Protein AF-A0A6A4HMW6-F1 (afdb_monomer_lite)

Sequence (178 aa):
MTNNCRSKLRWSPLSSTAPSAEAQAPRETGKLARQAEGKALTWPQYLLIRRNKRKWQNYASIPSSILGLAAGALYFGSLDTDPMKPIMGIDPFMFYGICTTACMGAGYIVGPSLGGRFGERIDAMDRQFYERISKNRVDVTLQSPTSERIGSLHQYRQWLRDQNKYRRKVVFDEQGGR

pLDDT: mean 72.35, std 16.63, range [37.59, 94.75]

Foldseek 3Di:
DDDDDDDDDDDDDDDDDDDDPPDDDDPVVVVVVVVVCVPAQDPQNLLQCLLCVVVQLVVQLVVLLVVLLVVLCVVVVPDPDDQVDADVVHGPVVVSVVSSVVSSVVSNVVRNVVVCVVVVSSVVVVVVVVVVVVVLADDPVVDDPPVVPSSGPVVVVVVSVVSVVVVVVVVVCVVVVD

Secondary structure (DSSP, 8-state):
--------------------------TTHHHHHHHHGGGS--HHHHHHHHHHHHHHHHHHHHHHHHHHHHHHHHHHHTS---TTS-BTTB-HHHHHHHHHHHHHHHHHHHHHHGGGGGHHHHHHHHHHHHHHHHHH---GGG---GGGG--SHHHHHHHHHHHHHHHHHHHHHHHH--

Organism: NCBI:txid1447944

InterPro domains:
  IPR013875 Mitochondrial import protein Pam17 [PF08566] (31-170)
  IPR013875 Mitochondrial import protein Pam17 [PTHR28021] (15-170)

Structure (mmCIF, N/CA/C/O backbone):
data_AF-A0A6A4HMW6-F1
#
_entry.id   AF-A0A6A4HMW6-F1
#
loop_
_atom_site.group_PDB
_atom_site.id
_atom_site.type_symbol
_atom_site.label_atom_id
_atom_site.label_alt_id
_atom_site.label_comp_id
_atom_site.label_asym_id
_atom_site.label_entity_id
_atom_site.label_seq_id
_atom_site.pdbx_PDB_ins_code
_atom_site.Cartn_x
_atom_site.Cartn_y
_atom_site.Cartn_z
_atom_site.occupancy
_atom_site.B_iso_or_equiv
_atom_site.auth_seq_id
_atom_site.auth_comp_id
_atom_site.auth_asym_id
_atom_site.auth_atom_id
_atom_site.pdbx_PDB_model_num
ATOM 1 N N . MET A 1 1 ? 9.091 28.430 71.622 1.00 37.59 1 MET A N 1
ATOM 2 C CA . MET A 1 1 ? 10.163 27.756 72.386 1.00 37.59 1 MET A CA 1
ATOM 3 C C . MET A 1 1 ? 9.540 26.525 73.033 1.00 37.59 1 MET A C 1
ATOM 5 O O . MET A 1 1 ? 8.608 26.689 73.800 1.00 37.59 1 MET A O 1
ATOM 9 N N . THR A 1 2 ? 9.734 25.353 72.413 1.00 43.16 2 THR A N 1
ATOM 10 C CA . THR A 1 2 ? 10.583 24.232 72.906 1.00 43.16 2 THR A CA 1
ATOM 11 C C . THR A 1 2 ? 9.920 23.439 74.034 1.00 43.16 2 THR A C 1
ATOM 13 O O . THR A 1 2 ? 9.454 24.041 74.982 1.00 43.16 2 THR A O 1
ATOM 16 N N . ASN A 1 3 ? 9.887 22.114 74.108 1.00 40.84 3 ASN A N 1
ATOM 17 C CA . ASN A 1 3 ? 10.295 20.977 73.283 1.00 40.84 3 ASN A CA 1
ATOM 18 C C . ASN A 1 3 ? 9.602 19.786 73.973 1.00 40.84 3 ASN A C 1
ATOM 20 O O . ASN A 1 3 ? 9.734 19.661 75.188 1.00 40.84 3 ASN A O 1
ATOM 24 N N . ASN A 1 4 ? 8.886 18.915 73.255 1.00 44.50 4 ASN A N 1
ATOM 25 C CA . ASN A 1 4 ? 8.389 17.665 73.839 1.00 44.50 4 ASN A CA 1
ATOM 26 C C . ASN A 1 4 ? 9.184 16.491 73.260 1.00 44.50 4 ASN A C 1
ATOM 28 O O . ASN A 1 4 ? 8.993 16.081 72.115 1.00 44.50 4 ASN A O 1
ATOM 32 N N . CYS A 1 5 ? 10.128 16.014 74.069 1.00 48.06 5 CYS A N 1
ATOM 33 C CA . CYS A 1 5 ? 10.926 14.820 73.851 1.00 48.06 5 CYS A CA 1
ATOM 34 C C . CYS A 1 5 ? 10.043 13.577 73.988 1.00 48.06 5 CYS A C 1
ATOM 36 O O . CYS A 1 5 ? 9.644 13.231 75.099 1.00 48.06 5 CYS A O 1
ATOM 38 N N . ARG A 1 6 ? 9.814 12.845 72.891 1.00 51.66 6 ARG A N 1
ATOM 39 C CA . ARG A 1 6 ? 9.368 11.449 72.967 1.00 51.66 6 ARG A CA 1
ATOM 40 C C . ARG A 1 6 ? 10.441 10.511 72.433 1.00 51.66 6 ARG A C 1
ATOM 42 O O . ARG A 1 6 ? 11.097 10.757 71.425 1.00 51.66 6 ARG A O 1
ATOM 49 N N . SER A 1 7 ? 10.629 9.479 73.233 1.00 51.56 7 SER A N 1
ATOM 50 C CA . SER A 1 7 ? 11.674 8.476 73.269 1.00 51.56 7 SER A CA 1
ATOM 51 C C . SER A 1 7 ? 11.894 7.727 71.955 1.00 51.56 7 SER A C 1
ATOM 53 O O . SER A 1 7 ? 10.973 7.282 71.276 1.00 51.56 7 SER A O 1
ATOM 55 N N . LYS A 1 8 ? 13.183 7.551 71.659 1.00 49.78 8 LYS A N 1
ATOM 56 C CA . LYS A 1 8 ? 13.747 6.711 70.605 1.00 49.78 8 LYS A CA 1
ATOM 57 C C . LYS A 1 8 ? 13.415 5.240 70.877 1.00 49.78 8 LYS A C 1
ATOM 59 O O . LYS A 1 8 ? 13.885 4.693 71.871 1.00 49.78 8 LYS A O 1
ATOM 64 N N . LEU A 1 9 ? 12.704 4.583 69.963 1.00 49.62 9 LEU A N 1
ATOM 65 C CA . LEU A 1 9 ? 12.744 3.126 69.834 1.00 49.62 9 LEU A CA 1
ATOM 66 C C . LEU A 1 9 ? 13.730 2.785 68.720 1.00 49.62 9 LEU A C 1
ATOM 68 O O . LEU A 1 9 ? 13.473 2.967 67.534 1.00 49.62 9 LEU A O 1
ATOM 72 N N . ARG A 1 10 ? 14.915 2.376 69.168 1.00 45.12 10 ARG A N 1
ATOM 73 C CA . ARG A 1 10 ? 16.039 1.890 68.379 1.00 45.12 10 ARG A CA 1
ATOM 74 C C . ARG A 1 10 ? 15.845 0.386 68.197 1.00 45.12 10 ARG A C 1
ATOM 76 O O . ARG A 1 10 ? 15.922 -0.344 69.176 1.00 45.12 10 ARG A O 1
ATOM 83 N N . TRP A 1 11 ? 15.658 -0.058 66.962 1.00 43.16 11 TRP A N 1
ATOM 84 C CA . TRP A 1 11 ? 15.806 -1.462 66.584 1.00 43.16 11 TRP A CA 1
ATOM 85 C C . TRP A 1 11 ? 16.854 -1.516 65.474 1.00 43.16 11 TRP A C 1
ATOM 87 O O . TRP A 1 11 ? 16.660 -0.946 64.402 1.00 43.16 11 TRP A O 1
ATOM 97 N N . SER A 1 12 ? 18.006 -2.109 65.785 1.00 51.94 12 SER A N 1
ATOM 98 C CA . SER A 1 12 ? 19.068 -2.411 64.821 1.00 51.94 12 SER A CA 1
ATOM 99 C C . SER A 1 12 ? 18.844 -3.803 64.214 1.00 51.94 12 SER A C 1
ATOM 101 O O . SER A 1 12 ? 18.165 -4.627 64.830 1.00 51.94 12 SER A O 1
ATOM 103 N N . PRO A 1 13 ? 19.389 -4.067 63.014 1.00 50.94 13 PRO A N 1
ATOM 104 C CA . PRO A 1 13 ? 19.011 -5.203 62.188 1.00 50.94 13 PRO A CA 1
ATOM 105 C C . PRO A 1 13 ? 19.771 -6.464 62.603 1.00 50.94 13 PRO A C 1
ATOM 107 O O . PRO A 1 13 ? 20.970 -6.409 62.872 1.00 50.94 13 PRO A O 1
ATOM 110 N N . LEU A 1 14 ? 19.095 -7.613 62.592 1.00 52.72 14 LEU A N 1
ATOM 111 C CA . LEU A 1 14 ? 19.775 -8.903 62.549 1.00 52.72 14 LEU A CA 1
ATOM 112 C C . LEU A 1 14 ? 19.911 -9.311 61.080 1.00 52.72 14 LEU A C 1
ATOM 114 O O . LEU A 1 14 ? 18.956 -9.736 60.435 1.00 52.72 14 LEU A O 1
ATOM 118 N N . SER A 1 15 ? 21.113 -9.139 60.547 1.00 50.19 15 SER A N 1
ATOM 119 C CA . SER A 1 15 ? 21.574 -9.786 59.327 1.00 50.19 15 SER A CA 1
ATOM 120 C C . SER A 1 15 ? 21.771 -11.278 59.602 1.00 50.19 15 SER A C 1
ATOM 122 O O . SER A 1 15 ? 22.647 -11.645 60.386 1.00 50.19 15 SER A O 1
ATOM 124 N N . SER A 1 16 ? 20.971 -12.127 58.956 1.00 49.38 16 SER A N 1
ATOM 125 C CA . SER A 1 16 ? 21.213 -13.566 58.859 1.00 49.38 16 SER A CA 1
ATOM 126 C C . SER A 1 16 ? 21.381 -13.939 57.390 1.00 49.38 16 SER A C 1
ATOM 128 O O . SER A 1 16 ? 20.497 -13.723 56.561 1.00 49.38 16 SER A O 1
ATOM 130 N N . THR A 1 17 ? 22.573 -14.434 57.088 1.00 50.00 17 THR A N 1
ATOM 131 C CA . THR A 1 17 ? 23.036 -14.901 55.788 1.00 50.00 17 THR A CA 1
ATOM 132 C C . THR A 1 17 ? 22.687 -16.379 55.647 1.00 50.00 17 THR A C 1
ATOM 134 O O . THR A 1 17 ? 23.194 -17.189 56.416 1.00 50.00 17 THR A O 1
ATOM 137 N N . ALA A 1 18 ? 21.894 -16.747 54.640 1.00 47.31 18 ALA A N 1
ATOM 138 C CA . ALA A 1 18 ? 21.956 -18.070 54.016 1.00 47.31 18 ALA A CA 1
ATOM 139 C C . ALA A 1 18 ? 21.395 -18.003 52.579 1.00 47.31 18 ALA A C 1
ATOM 141 O O . ALA A 1 18 ? 20.392 -17.322 52.351 1.00 47.31 18 ALA A O 1
ATOM 142 N N . PRO A 1 19 ? 22.035 -18.669 51.600 1.00 50.44 19 PRO A N 1
ATOM 143 C CA . PRO A 1 19 ? 21.700 -18.552 50.190 1.00 50.44 19 PRO A CA 1
ATOM 144 C C . PRO A 1 19 ? 20.607 -19.561 49.821 1.00 50.44 19 PRO A C 1
ATOM 146 O O . PRO A 1 19 ? 20.825 -20.767 49.869 1.00 50.44 19 PRO A O 1
ATOM 149 N N . SER A 1 20 ? 19.438 -19.075 49.409 1.00 43.03 20 SER A N 1
ATOM 150 C CA . SER A 1 20 ? 18.476 -19.888 48.661 1.00 43.03 20 SER A CA 1
ATOM 151 C C . SER A 1 20 ? 18.598 -19.518 47.192 1.00 43.03 20 SER A C 1
ATOM 153 O O . SER A 1 20 ? 18.028 -18.542 46.705 1.00 43.03 20 SER A O 1
ATOM 155 N N . ALA A 1 21 ? 19.451 -20.277 46.513 1.00 50.12 21 ALA A N 1
ATOM 156 C CA . ALA A 1 21 ? 19.513 -20.348 45.070 1.00 50.12 21 ALA A CA 1
ATOM 157 C C . ALA A 1 21 ? 18.251 -21.066 44.564 1.00 50.12 21 ALA A C 1
ATOM 159 O O . ALA A 1 21 ? 18.288 -22.258 44.291 1.00 50.12 21 ALA A O 1
ATOM 160 N N . GLU A 1 22 ? 17.140 -20.341 44.435 1.00 43.34 22 GLU A N 1
ATOM 161 C CA . GLU A 1 22 ? 15.936 -20.848 43.772 1.00 43.34 22 GLU A CA 1
ATOM 162 C C . GLU A 1 22 ? 15.816 -20.195 42.387 1.00 43.34 22 GLU A C 1
ATOM 164 O O . GLU A 1 22 ? 15.309 -19.088 42.205 1.00 43.34 22 GLU A O 1
ATOM 169 N N . ALA A 1 23 ? 16.415 -20.898 41.428 1.00 44.03 23 ALA A N 1
ATOM 170 C CA . ALA A 1 23 ? 15.973 -21.081 40.051 1.00 44.03 23 ALA A CA 1
ATOM 171 C C . ALA A 1 23 ? 15.326 -19.886 39.321 1.00 44.03 23 ALA A C 1
ATOM 173 O O . ALA A 1 23 ? 14.130 -19.596 39.379 1.00 44.03 23 ALA A O 1
ATOM 174 N N . GLN A 1 24 ? 16.147 -19.286 38.468 1.00 45.81 24 GLN A N 1
ATOM 175 C CA . GLN A 1 24 ? 15.719 -18.538 37.298 1.00 45.81 24 GLN A CA 1
ATOM 176 C C . GLN A 1 24 ? 14.848 -19.411 36.366 1.00 45.81 24 GLN A C 1
ATOM 178 O O . GLN A 1 24 ? 15.325 -20.407 35.840 1.00 45.81 24 GLN A O 1
ATOM 183 N N . ALA A 1 25 ? 13.634 -18.921 36.077 1.00 53.72 25 ALA A N 1
ATOM 184 C CA . ALA A 1 25 ? 12.839 -19.113 34.851 1.00 53.72 25 ALA A CA 1
ATOM 185 C C . ALA A 1 25 ? 12.288 -20.530 34.519 1.00 53.72 25 ALA A C 1
ATOM 187 O O . ALA A 1 25 ? 12.912 -21.553 34.759 1.00 53.72 25 ALA A O 1
ATOM 188 N N . PRO A 1 26 ? 11.107 -20.577 33.866 1.00 44.62 26 PRO A N 1
ATOM 189 C CA . PRO A 1 26 ? 11.135 -20.443 32.415 1.00 44.62 26 PRO A CA 1
ATOM 190 C C . PRO A 1 26 ? 10.192 -19.338 31.920 1.00 44.62 26 PRO A C 1
ATOM 192 O O . PRO A 1 26 ? 8.977 -19.484 31.865 1.00 44.62 26 PRO A O 1
ATOM 195 N N . ARG A 1 27 ? 10.779 -18.236 31.438 1.00 50.69 27 ARG A N 1
ATOM 196 C CA . ARG A 1 27 ? 10.136 -17.293 30.500 1.00 50.69 27 ARG A CA 1
ATOM 197 C C . ARG A 1 27 ? 10.115 -17.844 29.058 1.00 50.69 27 ARG A C 1
ATOM 199 O O . ARG A 1 27 ? 9.832 -17.107 28.118 1.00 50.69 27 ARG A O 1
ATOM 206 N N . GLU A 1 28 ? 10.410 -19.131 28.883 1.00 49.84 28 GLU A N 1
ATOM 207 C CA . GLU A 1 28 ? 10.488 -19.838 27.598 1.00 49.84 28 GLU A CA 1
ATOM 208 C C . GLU A 1 28 ? 9.100 -20.270 27.081 1.00 49.84 28 GLU A C 1
ATOM 210 O O . GLU A 1 28 ? 8.831 -20.195 25.880 1.00 49.84 28 GLU A O 1
ATOM 215 N N . THR A 1 29 ? 8.151 -20.606 27.964 1.00 49.88 29 THR A N 1
ATOM 216 C CA . THR A 1 29 ? 6.783 -21.017 27.574 1.00 49.88 29 THR A CA 1
ATOM 217 C C . THR A 1 29 ? 5.996 -19.896 26.889 1.00 49.88 29 THR A C 1
ATOM 219 O O . THR A 1 29 ? 5.188 -20.156 25.998 1.00 49.88 29 THR A O 1
ATOM 222 N N . GLY A 1 30 ? 6.287 -18.632 27.213 1.00 45.84 30 GLY A N 1
ATOM 223 C CA . GLY A 1 30 ? 5.702 -17.473 26.532 1.00 45.84 30 GLY A CA 1
ATOM 224 C C . GLY A 1 30 ? 6.256 -17.228 25.122 1.00 45.84 30 GLY A C 1
ATOM 225 O O . GLY A 1 30 ? 5.552 -16.664 24.284 1.00 45.84 30 GLY A O 1
ATOM 226 N N . LYS A 1 31 ? 7.490 -17.662 24.825 1.00 47.06 31 LYS A N 1
ATOM 227 C CA . LYS A 1 31 ? 8.060 -17.572 23.470 1.00 47.06 31 LYS A CA 1
ATOM 228 C C . LYS A 1 31 ? 7.501 -18.656 22.556 1.00 47.06 31 LYS A C 1
ATOM 230 O O . LYS A 1 31 ? 7.153 -18.339 21.424 1.00 47.06 31 LYS A O 1
ATOM 235 N N . LEU A 1 32 ? 7.335 -19.881 23.055 1.00 46.66 32 LEU A N 1
ATOM 236 C CA . LEU A 1 32 ? 6.780 -20.993 22.276 1.00 46.66 32 LEU A CA 1
ATOM 237 C C . LEU A 1 32 ? 5.276 -20.823 21.999 1.00 46.66 32 LEU A C 1
ATOM 239 O O . LEU A 1 32 ? 4.849 -21.043 20.869 1.00 46.66 32 LEU A O 1
ATOM 243 N N . ALA A 1 33 ? 4.483 -20.309 22.950 1.00 48.94 33 ALA A N 1
ATOM 244 C CA . ALA A 1 33 ? 3.080 -19.945 22.693 1.00 48.94 33 ALA A CA 1
ATOM 245 C C . ALA A 1 33 ? 2.949 -18.787 21.680 1.00 48.94 33 ALA A C 1
ATOM 247 O O . ALA A 1 33 ? 2.072 -18.800 20.817 1.00 48.94 33 ALA A O 1
ATOM 248 N N . ARG A 1 34 ? 3.879 -17.822 21.714 1.00 48.22 34 ARG A N 1
ATOM 249 C CA . ARG A 1 34 ? 3.962 -16.720 20.739 1.00 48.22 34 ARG A CA 1
ATOM 250 C C . ARG A 1 34 ? 4.483 -17.159 19.364 1.00 48.22 34 ARG A C 1
ATOM 252 O O . ARG A 1 34 ? 4.209 -16.492 18.373 1.00 48.22 34 ARG A O 1
ATOM 259 N N . GLN A 1 35 ? 5.215 -18.271 19.295 1.00 43.84 35 GLN A N 1
ATOM 260 C CA . GLN A 1 35 ? 5.663 -18.894 18.046 1.00 43.84 35 GLN A CA 1
ATOM 261 C C . GLN A 1 35 ? 4.621 -19.864 17.464 1.00 43.84 35 GLN A C 1
ATOM 263 O O . GLN A 1 35 ? 4.522 -19.967 16.243 1.00 43.84 35 GLN A O 1
ATOM 268 N N . ALA A 1 36 ? 3.773 -20.487 18.291 1.00 41.88 36 ALA A N 1
ATOM 269 C CA . ALA A 1 36 ? 2.598 -21.245 17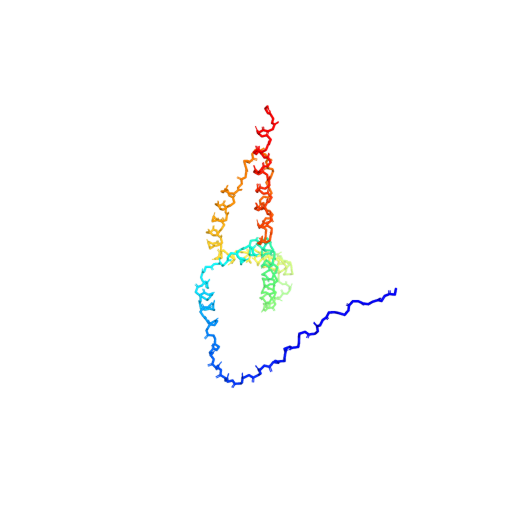.843 1.00 41.88 36 ALA A CA 1
ATOM 270 C C . ALA A 1 36 ? 1.485 -20.330 17.279 1.00 41.88 36 ALA A C 1
ATOM 272 O O . ALA A 1 36 ? 0.767 -20.716 16.356 1.00 41.88 36 ALA A O 1
ATOM 273 N N . GLU A 1 37 ? 1.425 -19.069 17.724 1.00 47.50 37 GLU A N 1
ATOM 274 C CA . GLU A 1 37 ? 0.714 -17.971 17.043 1.00 47.50 37 GLU A CA 1
ATOM 275 C C . GLU A 1 37 ? 1.363 -17.539 15.710 1.00 47.50 37 GLU A C 1
ATOM 277 O O . GLU A 1 37 ? 0.822 -16.692 15.007 1.00 47.50 37 GLU A O 1
ATOM 282 N N . GLY A 1 38 ? 2.468 -18.153 15.273 1.00 45.94 38 GLY A N 1
ATOM 283 C CA . GLY A 1 38 ? 3.085 -17.901 13.962 1.00 45.94 38 GLY A CA 1
ATOM 284 C C . GLY A 1 38 ? 2.168 -18.179 12.756 1.00 45.94 38 GLY A C 1
ATOM 285 O O . GLY A 1 38 ? 2.507 -17.826 11.626 1.00 45.94 38 GLY A O 1
ATOM 286 N N . LYS A 1 39 ? 0.985 -18.773 12.977 1.00 54.84 39 LYS A N 1
ATOM 287 C CA . LYS A 1 39 ? -0.075 -18.959 11.969 1.00 54.84 39 LYS A CA 1
ATOM 288 C C . LYS A 1 39 ? -1.330 -18.099 12.180 1.00 54.84 39 LYS A C 1
ATOM 290 O O . LYS A 1 39 ? -2.085 -17.943 11.220 1.00 54.84 39 LYS A O 1
ATOM 295 N N . ALA A 1 40 ? -1.537 -17.506 13.358 1.00 60.47 40 ALA A N 1
ATOM 296 C CA . ALA A 1 40 ? -2.712 -16.695 13.683 1.00 60.47 40 ALA A CA 1
ATOM 297 C C . ALA A 1 40 ? -2.280 -15.258 14.006 1.00 60.47 40 ALA A C 1
ATOM 299 O O . ALA A 1 40 ? -1.554 -15.017 14.962 1.00 60.47 40 ALA A O 1
ATOM 300 N N . LEU A 1 41 ? -2.711 -14.283 13.202 1.00 70.44 41 LEU A N 1
ATOM 301 C CA . LEU A 1 41 ? -2.366 -12.877 13.426 1.00 70.44 41 LEU A CA 1
ATOM 302 C C . LEU A 1 41 ? -2.786 -12.420 14.831 1.00 70.44 41 LEU A C 1
ATOM 304 O O . LEU A 1 41 ? -3.974 -12.347 15.121 1.00 70.44 41 LEU A O 1
ATOM 308 N N . THR A 1 42 ? -1.841 -12.038 15.692 1.00 82.31 42 THR A N 1
ATOM 309 C CA . THR A 1 42 ? -2.172 -11.460 17.003 1.00 82.31 42 THR A CA 1
ATOM 310 C C . THR A 1 42 ? -2.940 -10.135 16.828 1.00 82.31 42 THR A C 1
ATOM 312 O O . THR A 1 42 ? -2.654 -9.343 15.929 1.00 82.31 42 THR A O 1
ATOM 315 N N . TRP A 1 43 ? -3.887 -9.828 17.721 1.00 80.31 43 TRP A N 1
ATOM 316 C CA . TRP A 1 43 ? -4.732 -8.617 17.672 1.00 80.31 43 TRP A CA 1
ATOM 317 C C . TRP A 1 43 ? -4.001 -7.271 17.422 1.00 80.31 43 TRP A C 1
ATOM 319 O O . TRP A 1 43 ? -4.449 -6.501 16.569 1.00 80.31 43 TRP A O 1
ATOM 329 N N . PRO A 1 44 ? -2.874 -6.943 18.096 1.00 81.69 44 PRO A N 1
ATOM 330 C CA . PRO A 1 44 ? -2.095 -5.741 17.779 1.00 81.69 44 PRO A CA 1
ATOM 331 C C . PRO A 1 44 ? -1.523 -5.750 16.357 1.00 81.69 44 PRO A C 1
ATOM 333 O O . PRO A 1 44 ? -1.516 -4.706 15.710 1.00 81.69 44 PRO A O 1
ATOM 336 N N . GLN A 1 45 ? -1.075 -6.909 15.863 1.00 80.75 45 GLN A N 1
ATOM 337 C CA . GLN A 1 45 ? -0.532 -7.051 14.508 1.00 80.75 45 GLN A CA 1
ATOM 338 C C . GLN A 1 45 ? -1.621 -6.801 13.464 1.00 80.75 45 GLN A C 1
ATOM 340 O O . GLN A 1 45 ? -1.421 -6.025 12.532 1.00 80.75 45 GLN A O 1
ATOM 345 N N . TYR A 1 46 ? -2.806 -7.376 13.674 1.00 84.25 46 TYR A N 1
ATOM 346 C CA . TYR A 1 46 ? -3.975 -7.137 12.832 1.00 84.25 46 TYR A CA 1
ATOM 347 C C . TYR A 1 46 ? -4.333 -5.640 12.740 1.00 84.25 46 TYR A C 1
ATOM 349 O O . TYR A 1 46 ? -4.483 -5.109 11.639 1.00 84.25 46 TYR A O 1
ATOM 357 N N . LEU A 1 47 ? -4.395 -4.922 13.869 1.00 83.69 47 LEU A N 1
ATOM 358 C CA . LEU A 1 47 ? -4.723 -3.487 13.868 1.00 83.69 47 LEU A CA 1
ATOM 359 C C . LEU A 1 47 ? -3.655 -2.631 13.168 1.00 83.69 47 LEU A C 1
ATOM 361 O O . LEU A 1 47 ? -3.997 -1.672 12.472 1.00 83.69 47 LEU A O 1
ATOM 365 N N . LEU A 1 48 ? -2.373 -2.985 13.308 1.00 82.12 48 LEU A N 1
ATOM 366 C CA . LEU A 1 48 ? -1.276 -2.324 12.592 1.00 82.12 48 LEU A CA 1
ATOM 367 C C . LEU A 1 48 ? -1.367 -2.553 11.081 1.00 82.12 48 LEU A C 1
ATOM 369 O O . LEU A 1 48 ? -1.225 -1.606 10.305 1.00 82.12 48 LEU A O 1
ATOM 373 N N . ILE A 1 49 ? -1.648 -3.787 10.663 1.00 80.19 49 ILE A N 1
ATOM 374 C CA . ILE A 1 49 ? -1.823 -4.144 9.253 1.00 80.19 49 ILE A CA 1
ATOM 375 C C . ILE A 1 49 ? -3.029 -3.419 8.668 1.00 80.19 49 ILE A C 1
ATOM 377 O O . ILE A 1 49 ? -2.912 -2.816 7.605 1.00 80.19 49 ILE A O 1
ATOM 381 N N . ARG A 1 50 ? -4.153 -3.365 9.386 1.00 78.56 50 ARG A N 1
ATOM 382 C CA . ARG A 1 50 ? -5.343 -2.628 8.953 1.00 78.56 50 ARG A CA 1
ATOM 383 C C . ARG A 1 50 ? -5.087 -1.129 8.803 1.00 78.56 50 ARG A C 1
ATOM 385 O O . ARG A 1 50 ? -5.494 -0.545 7.802 1.00 78.56 50 ARG A O 1
ATOM 392 N N . ARG A 1 51 ? -4.364 -0.512 9.747 1.00 79.31 51 ARG A N 1
ATOM 393 C CA . ARG A 1 51 ? -3.931 0.894 9.649 1.00 79.31 51 ARG A CA 1
ATOM 394 C C . ARG A 1 51 ? -3.039 1.122 8.431 1.00 79.31 51 ARG A C 1
ATOM 396 O O . ARG A 1 51 ? -3.161 2.141 7.752 1.00 79.31 51 ARG A O 1
ATOM 403 N N . ASN A 1 52 ? -2.136 0.187 8.165 1.00 75.00 52 ASN A N 1
ATOM 404 C CA . ASN A 1 52 ? -1.171 0.316 7.087 1.00 75.00 52 ASN A CA 1
ATOM 405 C C . ASN A 1 52 ? -1.713 -0.169 5.735 1.00 75.00 52 ASN A C 1
ATOM 407 O O . ASN A 1 52 ? -1.069 0.115 4.734 1.00 75.00 52 ASN A O 1
ATOM 411 N N . LYS A 1 53 ? -2.875 -0.838 5.658 1.00 76.44 53 LYS A N 1
ATOM 412 C CA . LYS A 1 53 ? -3.445 -1.427 4.425 1.00 76.44 53 LYS A CA 1
ATOM 413 C C . LYS A 1 53 ? -3.472 -0.438 3.252 1.00 76.44 53 LYS A C 1
ATOM 415 O O . LYS A 1 53 ? -3.045 -0.782 2.158 1.00 76.44 53 LYS A O 1
ATOM 420 N N . ARG A 1 54 ? -3.863 0.821 3.506 1.00 71.00 54 ARG A N 1
ATOM 421 C CA . ARG A 1 54 ? -3.848 1.905 2.497 1.00 71.00 54 ARG A CA 1
ATOM 422 C C . ARG A 1 54 ? -2.436 2.307 2.056 1.00 71.00 54 ARG A C 1
ATOM 424 O O . ARG A 1 54 ? -2.227 2.687 0.916 1.00 71.00 54 ARG A O 1
ATOM 431 N N . LYS A 1 55 ? -1.456 2.223 2.955 1.00 75.88 55 LYS A N 1
ATOM 432 C CA . LYS A 1 55 ? -0.054 2.539 2.659 1.00 75.88 55 LYS A CA 1
ATOM 433 C C . LYS A 1 55 ? 0.637 1.407 1.902 1.00 75.88 55 LYS A C 1
ATOM 435 O O . LYS A 1 55 ? 1.441 1.683 1.025 1.00 75.88 55 LYS A O 1
ATOM 440 N N . TRP A 1 56 ? 0.301 0.154 2.209 1.00 73.56 56 TRP A N 1
ATOM 441 C CA . TRP A 1 56 ? 0.837 -1.028 1.528 1.00 73.56 56 TRP A CA 1
ATOM 442 C C . TRP A 1 56 ? 0.536 -1.025 0.031 1.00 73.56 56 TRP A C 1
ATOM 444 O O . TRP A 1 56 ? 1.406 -1.386 -0.750 1.00 73.56 56 TRP A O 1
ATOM 454 N N . GLN A 1 57 ? -0.645 -0.556 -0.375 1.00 70.00 57 GLN A N 1
ATOM 455 C CA . GLN A 1 57 ? -0.997 -0.430 -1.792 1.00 70.00 57 GLN A CA 1
ATOM 456 C C . GLN A 1 57 ? -0.038 0.511 -2.537 1.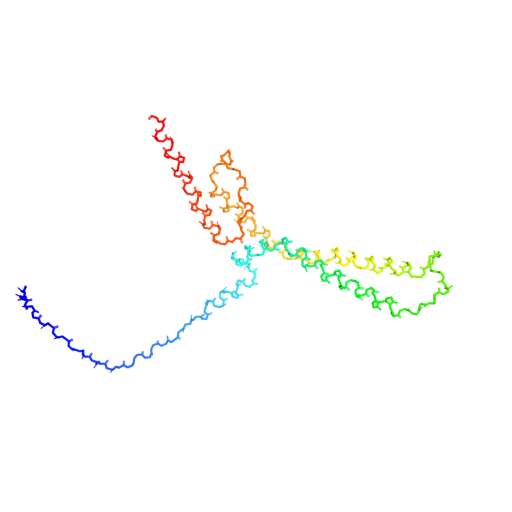00 70.00 57 GLN A C 1
ATOM 458 O O . GLN A 1 57 ? 0.431 0.170 -3.617 1.00 70.00 57 GLN A O 1
ATOM 463 N N . ASN A 1 58 ? 0.331 1.637 -1.921 1.00 75.25 58 ASN A N 1
ATOM 464 C CA . ASN A 1 58 ? 1.257 2.604 -2.516 1.00 75.25 58 ASN A CA 1
ATOM 465 C C . ASN A 1 58 ? 2.721 2.142 -2.419 1.00 75.25 58 ASN A C 1
ATOM 467 O O . ASN A 1 58 ? 3.489 2.298 -3.362 1.00 75.25 58 ASN A O 1
ATOM 471 N N . TYR A 1 59 ? 3.122 1.551 -1.290 1.00 79.88 59 TYR A N 1
ATOM 472 C CA . TYR A 1 59 ? 4.494 1.074 -1.095 1.00 79.88 59 TYR A CA 1
ATOM 473 C C . TYR A 1 59 ? 4.820 -0.198 -1.874 1.00 79.88 59 TYR A C 1
ATOM 475 O O . TYR A 1 59 ? 5.995 -0.450 -2.099 1.00 79.88 59 TYR A O 1
ATOM 483 N N . ALA A 1 60 ? 3.832 -0.999 -2.275 1.00 79.88 60 ALA A N 1
ATOM 484 C CA . ALA A 1 60 ? 4.061 -2.161 -3.130 1.00 79.88 60 ALA A CA 1
ATOM 485 C C . ALA A 1 60 ? 4.132 -1.776 -4.614 1.00 79.88 60 ALA A C 1
ATOM 487 O O . ALA A 1 60 ? 4.916 -2.354 -5.362 1.00 79.88 60 ALA A O 1
ATOM 488 N N . SER A 1 61 ? 3.347 -0.784 -5.045 1.00 83.00 61 SER A N 1
ATOM 489 C CA . SER A 1 61 ? 3.291 -0.386 -6.452 1.00 83.00 61 SER A CA 1
ATOM 490 C C . SER A 1 61 ? 4.520 0.409 -6.894 1.00 83.00 61 SER A C 1
ATOM 492 O O . SER A 1 61 ? 5.027 0.154 -7.982 1.00 83.00 61 SER A O 1
ATOM 494 N N . ILE A 1 62 ? 5.066 1.297 -6.054 1.00 88.44 62 ILE A N 1
ATOM 495 C CA . ILE A 1 62 ? 6.267 2.094 -6.374 1.00 88.44 62 ILE A CA 1
ATOM 496 C C . ILE A 1 62 ? 7.497 1.221 -6.709 1.00 88.44 62 ILE A C 1
ATOM 498 O O . ILE A 1 62 ? 8.000 1.330 -7.827 1.00 88.44 62 ILE A O 1
ATOM 502 N N . PRO A 1 63 ? 7.991 0.332 -5.823 1.00 89.56 63 PRO A N 1
ATOM 503 C CA . PRO A 1 63 ? 9.154 -0.499 -6.123 1.00 89.56 63 PRO A CA 1
ATOM 504 C C . PRO A 1 63 ? 8.868 -1.495 -7.246 1.00 89.56 63 PRO A C 1
ATOM 506 O O . PRO A 1 63 ? 9.756 -1.761 -8.042 1.00 89.56 63 PRO A O 1
ATOM 509 N N . SER A 1 64 ? 7.636 -2.000 -7.360 1.00 88.88 64 SER A N 1
ATOM 510 C CA . SER A 1 64 ? 7.243 -2.881 -8.465 1.00 88.88 64 SER A CA 1
ATOM 511 C C . SER A 1 64 ? 7.266 -2.156 -9.817 1.00 88.88 64 SER A C 1
ATOM 513 O O . SER A 1 64 ? 7.690 -2.726 -10.817 1.00 88.88 64 SER A O 1
ATOM 515 N N . SER A 1 65 ? 6.890 -0.875 -9.851 1.00 91.25 65 SER A N 1
ATOM 516 C CA . SER A 1 65 ? 6.981 -0.035 -11.054 1.00 91.25 65 SER A CA 1
ATOM 517 C C . SER A 1 65 ? 8.433 0.252 -11.423 1.00 91.25 65 SER A C 1
ATOM 519 O O . SER A 1 65 ? 8.790 0.162 -12.592 1.00 91.25 65 SER A O 1
ATOM 521 N N . ILE A 1 66 ? 9.281 0.553 -10.431 1.00 94.31 66 ILE A N 1
ATOM 522 C CA . ILE A 1 66 ? 10.726 0.752 -10.632 1.00 94.31 66 ILE A CA 1
ATOM 523 C C . ILE A 1 66 ? 11.371 -0.537 -11.143 1.00 94.31 66 ILE A C 1
ATOM 525 O O . ILE A 1 66 ? 12.174 -0.489 -12.067 1.00 94.31 66 ILE A O 1
ATOM 529 N N . LEU A 1 67 ? 10.998 -1.687 -10.581 1.00 94.00 67 LEU A N 1
ATOM 530 C CA . LEU A 1 67 ? 11.491 -2.992 -11.010 1.00 94.00 67 LEU A CA 1
ATOM 531 C C . LEU A 1 67 ? 11.034 -3.302 -12.439 1.00 94.00 67 LEU A C 1
ATOM 533 O O . LEU A 1 67 ? 11.859 -3.686 -13.259 1.00 94.00 67 LEU A O 1
ATOM 537 N N . GLY A 1 68 ? 9.758 -3.072 -12.764 1.00 92.44 68 GLY A N 1
ATOM 538 C CA . GLY A 1 68 ? 9.231 -3.225 -14.123 1.00 92.44 68 GLY A CA 1
ATOM 539 C C . GLY A 1 68 ? 9.930 -2.314 -15.136 1.00 92.44 68 GLY A C 1
ATOM 540 O O . GLY A 1 68 ? 10.292 -2.767 -16.219 1.00 92.44 68 GLY A O 1
ATOM 541 N N . LEU A 1 69 ? 10.193 -1.058 -14.763 1.00 93.38 69 LEU A N 1
ATOM 542 C CA . LEU A 1 69 ? 10.963 -0.111 -15.573 1.00 93.38 69 LEU A CA 1
ATOM 543 C C . LEU A 1 69 ? 12.398 -0.609 -15.773 1.00 93.38 69 LEU A C 1
ATOM 545 O O . LEU A 1 69 ? 12.850 -0.710 -16.907 1.00 93.38 69 LEU A O 1
ATOM 549 N N . ALA A 1 70 ? 13.101 -0.957 -14.694 1.00 94.50 70 ALA A N 1
ATOM 550 C CA . ALA A 1 70 ? 14.479 -1.434 -14.754 1.00 94.50 70 ALA A CA 1
ATOM 551 C C . ALA A 1 70 ? 14.596 -2.707 -15.601 1.00 94.50 70 ALA A C 1
ATOM 553 O O . ALA A 1 70 ? 15.487 -2.801 -16.437 1.00 94.50 70 ALA A O 1
ATOM 554 N N . ALA A 1 71 ? 13.668 -3.653 -15.443 1.00 93.94 71 ALA A N 1
ATOM 555 C CA . ALA A 1 71 ? 13.610 -4.861 -16.256 1.00 93.94 71 ALA A CA 1
ATOM 556 C C . ALA A 1 71 ? 13.391 -4.540 -17.742 1.00 93.94 71 ALA A C 1
ATOM 558 O O . ALA A 1 71 ? 14.103 -5.080 -18.583 1.00 93.94 71 ALA A O 1
ATOM 559 N N . GLY A 1 72 ? 12.460 -3.634 -18.065 1.00 91.62 72 GLY A N 1
ATOM 560 C CA . GLY A 1 72 ? 12.232 -3.178 -19.439 1.00 91.62 72 GLY A CA 1
ATOM 561 C C . GLY A 1 72 ? 13.463 -2.491 -20.034 1.00 91.62 72 GLY A C 1
ATOM 562 O O . GLY A 1 72 ? 13.898 -2.847 -21.123 1.00 91.62 72 GLY A O 1
ATOM 563 N N . ALA A 1 73 ? 14.081 -1.569 -19.296 1.00 91.00 73 ALA A N 1
ATOM 564 C CA . ALA A 1 73 ? 15.276 -0.852 -1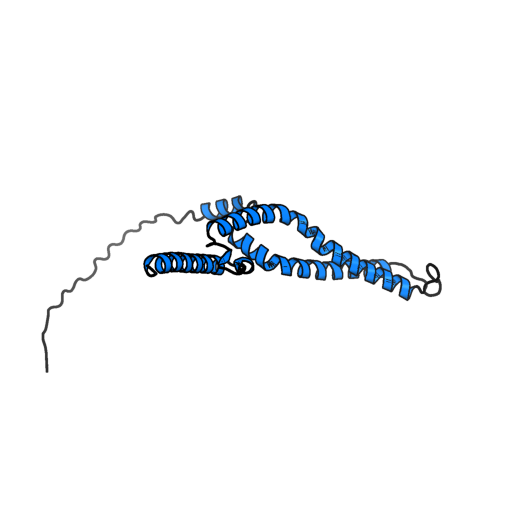9.735 1.00 91.00 73 ALA A CA 1
ATOM 565 C C . ALA A 1 73 ? 16.471 -1.789 -19.963 1.00 91.00 73 ALA A C 1
ATOM 567 O O . ALA A 1 73 ? 17.161 -1.664 -20.970 1.00 91.00 73 ALA A O 1
ATOM 568 N N . LEU A 1 74 ? 16.696 -2.753 -19.063 1.00 92.88 74 LEU A N 1
ATOM 569 C CA . LEU A 1 74 ? 17.741 -3.767 -19.226 1.00 92.88 74 LEU A CA 1
ATOM 570 C C . LEU A 1 74 ? 17.461 -4.678 -20.424 1.00 92.88 74 LEU A C 1
ATOM 572 O O . LEU A 1 74 ? 18.377 -4.988 -21.179 1.00 92.88 74 LEU A O 1
ATOM 576 N N . TYR A 1 75 ? 16.202 -5.078 -20.619 1.00 90.56 75 TYR A N 1
ATOM 577 C CA . TYR A 1 75 ? 15.803 -5.910 -21.749 1.00 90.56 75 TYR A CA 1
ATOM 578 C C . TYR A 1 75 ? 16.042 -5.194 -23.084 1.00 90.56 75 TYR A C 1
ATOM 580 O O . TYR A 1 75 ? 16.757 -5.721 -23.933 1.00 90.56 75 TYR A O 1
ATOM 588 N N . PHE A 1 76 ? 15.536 -3.968 -23.249 1.00 87.00 76 PHE A N 1
ATOM 589 C CA . PHE A 1 76 ? 15.713 -3.207 -24.490 1.00 87.00 76 PHE A CA 1
ATOM 590 C C . PHE A 1 76 ? 17.154 -2.736 -24.705 1.00 87.00 76 PHE A C 1
ATOM 592 O O . PHE A 1 76 ? 17.610 -2.705 -25.840 1.00 87.00 76 PHE A O 1
ATOM 599 N N . GLY A 1 77 ? 17.899 -2.444 -23.635 1.00 85.94 77 GLY A N 1
ATOM 600 C CA . GLY A 1 77 ? 19.322 -2.108 -23.725 1.00 85.94 77 GLY A CA 1
ATOM 601 C C . GLY A 1 77 ? 20.209 -3.277 -24.162 1.00 85.94 77 GLY A C 1
ATOM 602 O O . GLY A 1 77 ? 21.307 -3.047 -24.654 1.00 85.94 77 GLY A O 1
ATOM 603 N N . SER A 1 78 ? 19.743 -4.521 -23.999 1.00 86.62 78 SER A N 1
ATOM 604 C CA . SER A 1 78 ? 20.443 -5.719 -24.482 1.00 86.62 78 SER A CA 1
ATOM 605 C C . SER A 1 78 ? 20.143 -6.071 -25.944 1.00 86.62 78 SER A C 1
ATOM 607 O O . SER A 1 78 ? 20.795 -6.953 -26.499 1.00 86.62 78 SER A O 1
ATOM 609 N N . LEU A 1 79 ? 19.162 -5.411 -26.571 1.00 84.50 79 LEU A N 1
ATOM 610 C CA . LEU A 1 79 ? 18.816 -5.631 -27.972 1.00 84.50 79 LEU A CA 1
ATOM 611 C C . LEU A 1 79 ? 19.658 -4.718 -28.866 1.00 84.50 79 LEU A C 1
ATOM 613 O O . LEU A 1 79 ? 19.564 -3.493 -28.766 1.00 84.50 79 LEU A O 1
ATOM 617 N N . ASP A 1 80 ? 20.420 -5.313 -29.786 1.00 72.81 80 ASP A N 1
ATOM 618 C CA . ASP A 1 80 ? 21.099 -4.572 -30.852 1.00 72.81 80 ASP A CA 1
ATOM 619 C C . ASP A 1 80 ? 20.054 -3.858 -31.717 1.00 72.81 80 ASP A C 1
ATOM 621 O O . ASP A 1 80 ? 19.337 -4.463 -32.518 1.00 72.81 80 ASP A O 1
ATOM 625 N N . THR A 1 81 ? 19.932 -2.550 -31.506 1.00 66.81 81 THR A N 1
ATOM 626 C CA . THR A 1 81 ? 18.956 -1.704 -32.184 1.00 66.81 81 THR A CA 1
ATOM 627 C C . THR A 1 81 ? 19.659 -0.891 -33.257 1.00 66.81 81 THR A C 1
ATOM 629 O O . THR A 1 81 ? 20.487 -0.039 -32.946 1.00 66.81 81 THR A O 1
ATOM 632 N N . ASP A 1 82 ? 19.283 -1.114 -34.514 1.00 74.69 82 ASP A N 1
ATOM 633 C CA . ASP A 1 82 ? 19.737 -0.302 -35.638 1.00 74.69 82 ASP A CA 1
ATOM 634 C C . ASP A 1 82 ? 18.798 0.916 -35.805 1.00 74.69 82 ASP A C 1
ATOM 636 O O . ASP A 1 82 ? 17.636 0.742 -36.193 1.00 74.69 82 ASP A O 1
ATOM 640 N N . PRO A 1 83 ? 19.238 2.150 -35.487 1.00 70.56 83 PRO A N 1
ATOM 641 C CA . PRO A 1 83 ? 18.372 3.334 -35.448 1.00 70.56 83 PRO A CA 1
ATOM 642 C C . PRO A 1 83 ? 17.838 3.747 -36.826 1.00 70.56 83 PRO A C 1
ATOM 644 O O . PRO A 1 83 ? 16.903 4.538 -36.913 1.00 70.56 83 PRO A O 1
ATOM 647 N N . MET A 1 84 ? 18.407 3.208 -37.907 1.00 72.44 84 MET A N 1
ATOM 648 C CA . MET A 1 84 ? 18.005 3.522 -39.280 1.00 72.44 84 MET A CA 1
ATOM 649 C C . MET A 1 84 ? 16.825 2.681 -39.776 1.00 72.44 84 MET A C 1
ATOM 651 O O . MET A 1 84 ? 16.262 2.978 -40.833 1.00 72.44 84 MET A O 1
ATOM 655 N N . LYS A 1 85 ? 16.431 1.631 -39.042 1.00 77.50 85 LYS A N 1
ATOM 656 C CA . LYS A 1 85 ? 15.348 0.737 -39.451 1.00 77.50 85 LYS A CA 1
ATOM 657 C C . LYS A 1 85 ? 14.090 0.987 -38.612 1.00 77.50 85 LYS A C 1
ATOM 659 O O . LYS A 1 85 ? 14.080 0.649 -37.430 1.00 77.50 85 LYS A O 1
ATOM 664 N N . PRO A 1 86 ? 13.002 1.514 -39.203 1.00 79.31 86 PRO A N 1
ATOM 665 C CA . PRO A 1 86 ? 11.757 1.696 -38.471 1.00 79.31 86 PRO A CA 1
ATOM 666 C C . PRO A 1 86 ? 11.176 0.343 -38.047 1.00 79.31 86 PRO A C 1
ATOM 668 O O . PRO A 1 86 ? 11.121 -0.610 -38.832 1.00 79.31 86 PRO A O 1
ATOM 671 N N . ILE A 1 87 ? 10.703 0.274 -36.804 1.00 76.38 87 ILE A N 1
ATOM 672 C CA . ILE A 1 87 ? 10.057 -0.910 -36.233 1.00 76.38 87 ILE A CA 1
ATOM 673 C C . ILE A 1 87 ? 8.549 -0.706 -36.392 1.00 76.38 87 ILE A C 1
ATOM 675 O O . ILE A 1 87 ? 7.972 0.199 -35.797 1.00 76.38 87 ILE A O 1
ATOM 679 N N . MET A 1 88 ? 7.905 -1.509 -37.248 1.00 78.38 88 MET A N 1
ATOM 680 C CA . MET A 1 88 ? 6.472 -1.380 -37.583 1.00 78.38 88 MET A CA 1
ATOM 681 C C . MET A 1 88 ? 6.059 0.015 -38.105 1.00 78.38 88 MET A C 1
ATOM 683 O O . MET A 1 88 ? 4.938 0.461 -37.883 1.00 78.38 88 MET A O 1
ATOM 687 N N . GLY A 1 89 ? 6.961 0.715 -38.804 1.00 82.44 89 GLY A N 1
ATOM 688 C CA . GLY A 1 89 ? 6.701 2.062 -39.337 1.00 82.44 89 GLY A CA 1
ATOM 689 C C . GLY A 1 89 ? 6.771 3.187 -38.297 1.00 82.44 89 GLY A C 1
ATOM 690 O O . GLY A 1 89 ? 6.496 4.335 -38.632 1.00 82.44 89 GLY A O 1
ATOM 691 N N . ILE A 1 90 ? 7.155 2.871 -37.057 1.00 84.50 90 ILE A N 1
ATOM 692 C CA . ILE A 1 90 ? 7.360 3.822 -35.962 1.00 84.50 90 ILE A CA 1
ATOM 693 C C . ILE A 1 90 ? 8.869 3.966 -35.716 1.00 84.50 90 ILE A C 1
ATOM 695 O O . ILE A 1 90 ? 9.635 3.010 -35.875 1.00 84.50 90 ILE A O 1
ATOM 699 N N . ASP A 1 91 ? 9.296 5.173 -35.342 1.00 87.31 91 ASP A N 1
ATOM 700 C CA . ASP A 1 91 ? 10.667 5.458 -34.910 1.00 87.31 91 ASP A CA 1
ATOM 701 C C . ASP A 1 91 ? 11.056 4.542 -33.727 1.00 87.31 91 ASP A C 1
ATOM 703 O O . ASP A 1 91 ? 10.313 4.493 -32.734 1.00 87.31 91 ASP A O 1
ATOM 707 N N . PRO A 1 92 ? 12.196 3.823 -33.799 1.00 86.12 92 PRO A N 1
ATOM 708 C CA . PRO A 1 92 ? 12.703 2.994 -32.710 1.00 86.12 92 PRO A CA 1
ATOM 709 C C . PRO A 1 92 ? 12.663 3.667 -31.332 1.00 86.12 92 PRO A C 1
ATOM 711 O O . PRO A 1 92 ? 12.247 3.033 -30.360 1.00 86.12 92 PRO A O 1
ATOM 714 N N . PHE A 1 93 ? 13.001 4.958 -31.225 1.00 85.88 93 PHE A N 1
ATOM 715 C CA . PHE A 1 93 ? 12.979 5.661 -29.934 1.00 85.88 93 PHE A CA 1
ATOM 716 C C . PHE A 1 93 ? 11.577 5.743 -29.325 1.00 85.88 93 PHE A C 1
ATOM 718 O O . PHE A 1 93 ? 11.402 5.515 -28.124 1.00 85.88 93 PHE A O 1
ATOM 725 N N . MET A 1 94 ? 10.561 6.025 -30.143 1.00 88.81 94 MET A N 1
ATOM 726 C CA . MET A 1 94 ? 9.177 6.065 -29.672 1.00 88.81 94 MET A CA 1
ATOM 727 C C . MET A 1 94 ? 8.666 4.672 -29.313 1.00 88.81 94 MET A C 1
ATOM 729 O O . MET A 1 94 ? 8.011 4.515 -28.283 1.00 88.81 94 MET A O 1
ATOM 733 N N . PHE A 1 95 ? 8.993 3.657 -30.119 1.00 89.25 95 PHE A N 1
ATOM 734 C CA . PHE A 1 95 ? 8.584 2.279 -29.853 1.00 89.25 95 PHE A CA 1
ATOM 735 C C . PHE A 1 95 ? 9.112 1.789 -28.497 1.00 89.25 95 PHE A C 1
ATOM 737 O O . PHE A 1 95 ? 8.330 1.366 -27.643 1.00 89.25 95 PHE A O 1
ATOM 744 N N . TYR A 1 96 ? 10.414 1.939 -28.240 1.00 88.25 96 TYR A N 1
ATOM 745 C CA . TYR A 1 96 ? 11.003 1.547 -26.958 1.00 88.25 96 TYR A CA 1
ATOM 746 C C . TYR A 1 96 ? 10.545 2.424 -25.792 1.00 88.25 96 TYR A C 1
ATOM 748 O O . TYR A 1 96 ? 10.386 1.914 -24.680 1.00 88.25 96 TYR A O 1
ATOM 756 N N . GLY A 1 97 ? 10.273 3.712 -26.021 1.00 90.31 97 GLY A N 1
ATOM 757 C CA . GLY A 1 97 ? 9.671 4.589 -25.015 1.00 90.31 97 GLY A CA 1
ATOM 758 C C . GLY A 1 97 ? 8.287 4.102 -24.575 1.00 90.31 97 GLY A C 1
ATOM 759 O O . GLY A 1 97 ? 8.010 3.993 -23.376 1.00 90.31 97 GLY A O 1
ATOM 760 N N . ILE A 1 98 ? 7.435 3.723 -25.531 1.00 92.44 98 ILE A N 1
ATOM 761 C CA . ILE A 1 98 ? 6.106 3.155 -25.260 1.00 92.44 98 ILE A CA 1
ATOM 762 C C . ILE A 1 98 ? 6.236 1.800 -24.562 1.00 92.44 98 ILE A C 1
ATOM 764 O O . ILE A 1 98 ? 5.574 1.559 -23.556 1.00 92.44 98 ILE A O 1
ATOM 768 N N . CYS A 1 99 ? 7.122 0.922 -25.031 1.00 91.19 99 CYS A N 1
ATOM 769 C CA . CYS A 1 99 ? 7.319 -0.375 -24.391 1.00 91.19 99 CYS A CA 1
ATOM 770 C C . CYS A 1 99 ? 7.856 -0.246 -22.957 1.00 91.19 99 CYS A C 1
ATOM 772 O O . CYS A 1 99 ? 7.370 -0.927 -22.058 1.00 91.19 99 CYS A O 1
ATOM 774 N N . THR A 1 100 ? 8.804 0.658 -22.702 1.00 91.56 100 THR A N 1
ATOM 775 C CA . THR A 1 100 ? 9.377 0.868 -21.360 1.00 91.56 100 THR A CA 1
ATOM 776 C C . THR A 1 100 ? 8.347 1.461 -20.398 1.00 91.56 100 THR A C 1
ATOM 778 O O . THR A 1 100 ? 8.234 1.022 -19.250 1.00 91.56 100 THR A O 1
ATOM 781 N N . THR A 1 101 ? 7.543 2.422 -20.861 1.00 93.19 101 THR A N 1
ATOM 782 C CA . THR A 1 101 ? 6.429 2.968 -20.068 1.00 93.19 101 THR A CA 1
ATOM 783 C C . THR A 1 101 ? 5.333 1.924 -19.834 1.00 93.19 101 THR A C 1
ATOM 785 O O . THR A 1 101 ? 4.791 1.853 -18.729 1.00 93.19 101 THR A O 1
ATOM 788 N N . ALA A 1 102 ? 5.073 1.037 -20.800 1.00 94.75 102 ALA A N 1
ATOM 789 C CA . ALA A 1 102 ? 4.179 -0.105 -20.624 1.00 94.75 102 ALA A CA 1
ATOM 790 C C . ALA A 1 102 ? 4.708 -1.102 -19.578 1.00 94.75 102 ALA A C 1
ATOM 792 O O . ALA A 1 102 ? 3.936 -1.552 -18.732 1.00 94.75 102 ALA A O 1
ATOM 793 N N . CYS A 1 103 ? 6.013 -1.397 -19.559 1.00 92.50 103 CYS A N 1
ATOM 794 C CA . CYS A 1 103 ? 6.633 -2.231 -18.522 1.00 92.50 103 CYS A CA 1
ATOM 795 C C . CYS A 1 103 ? 6.491 -1.614 -17.120 1.00 92.50 103 CYS A C 1
ATOM 797 O O . CYS A 1 103 ? 6.178 -2.325 -16.163 1.00 92.50 103 CYS A O 1
ATOM 799 N N . MET A 1 104 ? 6.657 -0.294 -16.990 1.00 93.25 104 MET A N 1
ATOM 800 C CA . MET A 1 104 ? 6.410 0.422 -15.732 1.00 93.25 104 MET A CA 1
ATOM 801 C C . MET A 1 104 ? 4.939 0.302 -15.297 1.00 93.25 104 MET A C 1
ATOM 803 O O . MET A 1 104 ? 4.665 -0.043 -14.146 1.00 93.25 104 MET A O 1
ATOM 807 N N . GLY A 1 105 ? 3.993 0.540 -16.212 1.00 92.88 105 GLY A N 1
ATOM 808 C CA . GLY A 1 105 ? 2.556 0.416 -15.944 1.00 92.88 105 GLY A CA 1
ATOM 809 C C . GLY A 1 105 ? 2.140 -1.010 -15.570 1.00 92.88 105 GLY A C 1
ATOM 810 O O . GLY A 1 105 ? 1.378 -1.211 -14.625 1.00 92.88 105 GLY A O 1
ATOM 811 N N . ALA A 1 106 ? 2.703 -2.017 -16.237 1.00 92.88 106 ALA A N 1
ATOM 812 C CA . ALA A 1 106 ? 2.500 -3.419 -15.887 1.00 92.88 106 ALA A CA 1
ATOM 813 C C . ALA A 1 106 ? 3.032 -3.727 -14.478 1.00 92.88 106 ALA A C 1
ATOM 815 O O . ALA A 1 106 ? 2.326 -4.328 -13.665 1.00 92.88 106 ALA A O 1
ATOM 816 N N . GLY A 1 107 ? 4.234 -3.245 -14.145 1.00 89.56 107 GLY A N 1
ATOM 817 C CA . GLY A 1 107 ? 4.802 -3.355 -12.800 1.00 89.56 107 GLY A CA 1
ATOM 818 C C . GLY A 1 107 ? 3.921 -2.708 -11.727 1.00 89.56 107 GLY A C 1
ATOM 819 O O . GLY A 1 107 ? 3.750 -3.278 -10.645 1.00 89.56 107 GLY A O 1
ATOM 820 N N . TYR A 1 108 ? 3.294 -1.570 -12.033 1.00 89.69 108 TYR A N 1
ATOM 821 C CA . TYR A 1 108 ? 2.362 -0.888 -11.133 1.00 89.69 108 TYR A CA 1
ATOM 822 C C . TYR A 1 108 ? 1.119 -1.731 -10.809 1.00 89.69 108 TYR A C 1
ATOM 824 O O . TYR A 1 108 ? 0.707 -1.786 -9.651 1.00 89.69 108 TYR A O 1
ATOM 832 N N . ILE A 1 109 ? 0.540 -2.413 -11.804 1.00 89.00 109 ILE A N 1
ATOM 833 C CA . ILE A 1 109 ? -0.667 -3.248 -11.641 1.00 89.00 109 ILE A CA 1
ATOM 834 C C . ILE A 1 109 ? -0.340 -4.562 -10.915 1.00 89.00 109 ILE A C 1
ATOM 836 O O . ILE A 1 109 ? -1.088 -5.020 -10.043 1.00 89.00 109 ILE A O 1
ATOM 840 N N . VAL A 1 110 ? 0.794 -5.176 -11.256 1.00 86.75 110 VAL A N 1
ATOM 841 C CA . VAL A 1 110 ? 1.206 -6.467 -10.691 1.00 86.75 110 VAL A CA 1
ATOM 842 C C . VAL A 1 110 ? 1.611 -6.332 -9.218 1.00 86.75 110 VAL A C 1
ATOM 844 O O . VAL A 1 110 ? 1.291 -7.214 -8.420 1.00 86.75 110 VAL A O 1
ATOM 847 N N . GLY A 1 111 ? 2.229 -5.214 -8.823 1.00 82.75 111 GLY A N 1
ATOM 848 C CA . GLY A 1 111 ? 2.737 -5.002 -7.461 1.00 82.75 111 GLY A CA 1
ATOM 849 C C . GLY A 1 111 ? 1.701 -5.242 -6.347 1.00 82.75 111 GLY A C 1
ATOM 850 O O . GLY A 1 111 ? 1.901 -6.126 -5.512 1.00 82.75 111 GLY A O 1
ATOM 851 N N . PRO A 1 112 ? 0.569 -4.511 -6.317 1.00 78.00 112 PRO A N 1
ATOM 852 C CA . PRO A 1 112 ? -0.478 -4.690 -5.307 1.00 78.00 112 PRO A CA 1
ATOM 853 C C . PRO A 1 112 ? -1.170 -6.058 -5.369 1.00 78.00 112 PRO A C 1
ATOM 855 O O . PRO A 1 112 ? -1.646 -6.555 -4.346 1.00 78.00 112 PRO A O 1
ATOM 858 N N . SER A 1 113 ? -1.210 -6.676 -6.553 1.00 76.44 113 SER A N 1
ATOM 859 C CA . SER A 1 113 ? -1.915 -7.938 -6.804 1.00 76.44 113 SER A CA 1
ATOM 860 C C . SER A 1 113 ? -1.247 -9.136 -6.115 1.00 76.44 113 SER A C 1
ATOM 862 O O . SER A 1 113 ? -1.938 -10.047 -5.656 1.00 76.44 113 SER A O 1
ATOM 864 N N . LEU A 1 114 ? 0.081 -9.114 -5.920 1.00 65.81 114 LEU A N 1
ATOM 865 C CA . LEU A 1 114 ? 0.795 -10.167 -5.177 1.00 65.81 114 LEU A CA 1
ATOM 866 C C . LEU A 1 114 ? 0.461 -10.205 -3.669 1.00 65.81 114 LEU A C 1
ATOM 868 O O . LEU A 1 114 ? 0.728 -11.208 -3.002 1.00 65.81 114 LEU A O 1
ATOM 872 N N . GLY A 1 115 ? -0.161 -9.158 -3.115 1.00 63.72 115 GLY A N 1
ATOM 873 C CA . GLY A 1 115 ? -0.552 -9.090 -1.700 1.00 63.72 115 GLY A CA 1
ATOM 874 C C . GLY A 1 115 ? -1.773 -9.941 -1.314 1.00 63.72 115 GLY A C 1
ATOM 875 O O . GLY A 1 115 ? -2.052 -10.092 -0.122 1.00 63.72 115 GLY A O 1
ATOM 876 N N . GLY A 1 116 ? -2.493 -10.521 -2.285 1.00 65.62 116 GLY A N 1
ATOM 877 C CA . GLY A 1 116 ? -3.775 -11.210 -2.067 1.00 65.62 116 GLY A CA 1
ATOM 878 C C . GLY A 1 116 ? -3.729 -12.398 -1.096 1.00 65.62 116 GLY A C 1
ATOM 879 O O . GLY A 1 116 ? -4.706 -12.665 -0.403 1.00 65.62 116 GLY A O 1
ATOM 880 N N . ARG A 1 117 ? -2.574 -13.062 -0.943 1.00 62.16 117 ARG A N 1
ATOM 881 C CA . ARG A 1 117 ? -2.413 -14.237 -0.057 1.00 62.16 117 ARG A CA 1
ATOM 882 C C . ARG A 1 117 ? -2.519 -13.916 1.437 1.00 62.16 117 ARG A C 1
ATOM 884 O O . ARG A 1 117 ? -2.773 -14.809 2.241 1.00 62.16 117 ARG A O 1
ATOM 891 N N . PHE A 1 118 ? -2.330 -12.655 1.824 1.00 64.69 118 PHE A N 1
ATOM 892 C CA . PHE A 1 118 ? -2.557 -12.210 3.200 1.00 64.69 118 PHE A CA 1
ATOM 893 C C . PHE A 1 118 ? -4.019 -11.810 3.452 1.00 64.69 118 PHE A C 1
ATOM 895 O O . PHE A 1 118 ? -4.406 -11.673 4.612 1.00 64.69 118 PHE A O 1
ATOM 902 N N . GLY A 1 119 ? -4.830 -11.660 2.396 1.00 69.50 119 GLY A N 1
ATOM 903 C CA . GLY A 1 119 ? -6.217 -11.196 2.460 1.00 69.50 119 GLY A CA 1
ATOM 904 C C . GLY A 1 119 ? -7.116 -12.110 3.285 1.00 69.50 119 GLY A C 1
ATOM 905 O O . GLY A 1 119 ? -7.685 -11.658 4.269 1.00 69.50 119 GLY A O 1
ATOM 906 N N . GLU A 1 120 ? -7.146 -13.410 2.989 1.00 74.38 120 GLU A N 1
ATOM 907 C CA . GLU A 1 120 ? -8.102 -14.346 3.612 1.00 74.38 120 GLU A CA 1
ATOM 908 C C . GLU A 1 120 ? -8.003 -14.400 5.147 1.00 74.38 120 GLU A C 1
ATOM 910 O O . GLU A 1 120 ? -9.005 -14.461 5.862 1.00 74.38 120 GLU A O 1
ATOM 915 N N . ARG A 1 121 ? -6.778 -14.335 5.685 1.00 74.62 121 ARG A N 1
ATOM 916 C CA . ARG A 1 121 ? -6.544 -14.333 7.140 1.00 74.62 121 ARG A CA 1
ATOM 917 C C . ARG A 1 121 ? -6.936 -13.005 7.780 1.00 74.62 121 ARG A C 1
ATOM 919 O O . ARG A 1 121 ? -7.416 -12.986 8.914 1.00 74.62 121 ARG A O 1
ATOM 926 N N . ILE A 1 122 ? -6.704 -11.902 7.069 1.00 80.19 122 ILE A N 1
ATOM 927 C CA . ILE A 1 122 ? -7.110 -10.564 7.502 1.00 80.19 122 ILE A CA 1
ATOM 928 C C . ILE A 1 122 ? -8.638 -10.472 7.497 1.00 80.19 122 ILE A C 1
ATOM 930 O O . ILE A 1 122 ? -9.197 -9.959 8.461 1.00 80.19 122 ILE A O 1
ATOM 934 N N . ASP A 1 123 ? -9.302 -11.055 6.501 1.00 82.38 123 ASP A N 1
ATOM 935 C CA . ASP A 1 123 ? -10.758 -11.043 6.359 1.00 82.38 123 ASP A CA 1
ATOM 936 C C . ASP A 1 123 ? -11.451 -11.814 7.495 1.00 82.38 123 ASP A C 1
ATOM 938 O O . ASP A 1 123 ? -12.462 -11.362 8.039 1.00 82.38 123 ASP A O 1
ATOM 942 N N . ALA A 1 124 ? -10.885 -12.949 7.923 1.00 85.44 124 ALA A N 1
ATOM 943 C CA . ALA A 1 124 ? -11.385 -13.691 9.083 1.00 85.44 124 ALA A CA 1
ATOM 944 C C . ALA A 1 124 ? -11.305 -12.867 10.385 1.00 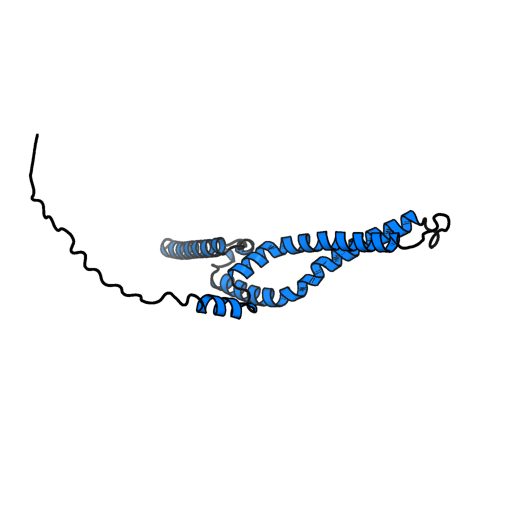85.44 124 ALA A C 1
ATOM 946 O O . ALA A 1 124 ? -12.251 -12.855 11.177 1.00 85.44 124 ALA A O 1
ATOM 947 N N . MET A 1 125 ? -10.204 -12.137 10.595 1.00 83.56 125 MET A N 1
ATOM 948 C CA . MET A 1 125 ? -10.057 -11.229 11.740 1.00 83.56 125 MET A CA 1
ATOM 949 C C . MET A 1 125 ? -10.917 -9.968 11.617 1.00 83.56 125 MET A C 1
ATOM 951 O O . MET A 1 125 ? -11.430 -9.484 12.628 1.00 83.56 125 MET A O 1
ATOM 955 N N . ASP A 1 126 ? -11.118 -9.460 10.398 1.00 84.06 126 ASP A N 1
ATOM 956 C CA . ASP A 1 126 ? -12.021 -8.346 10.115 1.00 84.06 126 ASP A CA 1
ATOM 957 C C . ASP A 1 126 ? -13.443 -8.700 10.566 1.00 84.06 126 ASP A C 1
ATOM 959 O O . ASP A 1 126 ? -14.052 -7.922 11.301 1.00 84.06 126 ASP A O 1
ATOM 963 N N . ARG A 1 127 ? -13.946 -9.902 10.247 1.00 85.50 127 ARG A N 1
ATOM 964 C CA . ARG A 1 127 ? -15.266 -10.375 10.717 1.00 85.50 127 ARG A CA 1
ATOM 965 C C . ARG A 1 127 ? -15.377 -10.362 12.243 1.00 85.50 127 ARG A C 1
ATOM 967 O O . ARG A 1 127 ? -16.286 -9.734 12.783 1.00 85.50 127 ARG A O 1
ATOM 974 N N . GLN A 1 128 ? -14.409 -10.956 12.946 1.00 86.06 128 GLN A N 1
ATOM 975 C CA . GLN A 1 128 ? -14.388 -10.961 14.418 1.00 86.06 128 GLN A CA 1
ATOM 976 C C . GLN A 1 128 ? -14.332 -9.543 15.005 1.00 86.06 128 GLN A C 1
ATOM 978 O O . GLN A 1 128 ? -14.927 -9.258 16.049 1.00 86.06 128 GLN A O 1
ATOM 983 N N . PHE A 1 129 ? -13.619 -8.628 14.347 1.00 85.31 129 PHE A N 1
ATOM 984 C CA . PHE A 1 129 ? -13.591 -7.224 14.732 1.00 85.31 129 PHE A CA 1
ATOM 985 C C . PHE A 1 129 ? -14.960 -6.563 14.570 1.00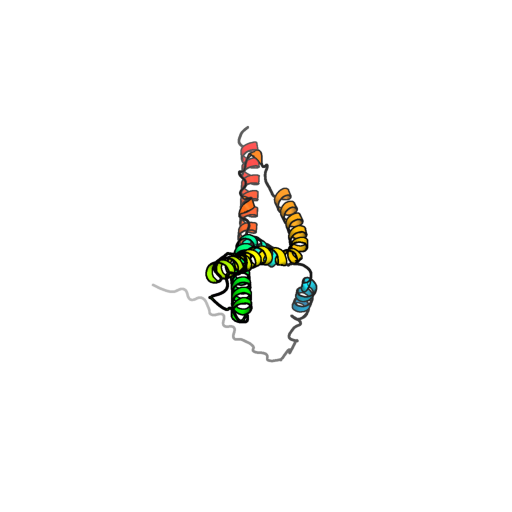 85.31 129 PHE A C 1
ATOM 987 O O . PHE A 1 129 ? -15.422 -5.899 15.501 1.00 85.31 129 PHE A O 1
ATOM 994 N N . TYR A 1 130 ? -15.628 -6.758 13.433 1.00 83.56 130 TYR A N 1
ATOM 995 C CA . TYR A 1 130 ? -16.966 -6.217 13.199 1.00 83.56 130 TYR A CA 1
ATOM 996 C C . TYR A 1 130 ? -17.992 -6.759 14.197 1.00 83.56 130 TYR A C 1
ATOM 998 O O . TYR A 1 130 ? -18.810 -5.989 14.701 1.00 83.56 130 TYR A O 1
ATOM 1006 N N . GLU A 1 131 ? -17.909 -8.034 14.573 1.00 88.00 131 GLU A N 1
ATOM 1007 C CA . GLU A 1 131 ? -18.747 -8.616 15.626 1.00 88.00 131 GLU A CA 1
ATOM 1008 C C . GLU A 1 131 ? -18.512 -7.961 16.996 1.00 88.00 131 GLU A C 1
ATOM 1010 O O . GLU A 1 131 ? -19.457 -7.632 17.711 1.00 88.00 131 GLU A O 1
ATOM 1015 N N . ARG A 1 132 ? -17.253 -7.717 17.382 1.00 85.19 132 ARG A N 1
ATOM 1016 C CA . ARG A 1 132 ? -16.938 -7.040 18.657 1.00 85.19 132 ARG A CA 1
ATOM 1017 C C . ARG A 1 132 ? -17.385 -5.585 18.674 1.00 85.19 132 ARG A C 1
ATOM 1019 O O . ARG A 1 132 ? -17.767 -5.073 19.725 1.00 85.19 132 ARG A O 1
ATOM 1026 N N . ILE A 1 133 ? -17.301 -4.915 17.530 1.00 84.38 133 ILE A N 1
ATOM 1027 C CA . ILE A 1 133 ? -17.757 -3.538 17.387 1.00 84.38 133 ILE A CA 1
ATOM 1028 C C . ILE A 1 133 ? -19.279 -3.474 17.420 1.00 84.38 133 ILE A C 1
ATOM 1030 O O . ILE A 1 133 ? -19.804 -2.677 18.185 1.00 84.38 133 ILE A O 1
ATOM 1034 N N . SER A 1 134 ? -19.977 -4.302 16.641 1.00 83.00 134 SER A N 1
ATOM 1035 C CA . SER A 1 134 ? -21.447 -4.325 16.601 1.00 83.00 134 SER A CA 1
ATOM 1036 C C . SER A 1 134 ? -22.050 -4.590 17.979 1.00 83.00 134 SER A C 1
ATOM 1038 O O . SER A 1 134 ? -22.902 -3.823 18.406 1.00 83.00 134 SER A O 1
ATOM 1040 N N . LYS A 1 135 ? -21.523 -5.564 18.734 1.00 84.69 135 LYS A N 1
ATOM 1041 C CA . LYS A 1 135 ? -21.965 -5.858 20.112 1.00 84.69 135 LYS A CA 1
ATOM 1042 C C . LYS A 1 135 ? -21.799 -4.691 21.094 1.00 84.69 135 LYS A C 1
ATOM 1044 O O . LYS A 1 135 ? -22.527 -4.610 22.076 1.00 84.69 135 LYS A O 1
ATOM 1049 N N . ASN A 1 136 ? -20.813 -3.820 20.873 1.00 83.44 136 ASN A N 1
ATOM 1050 C CA . ASN A 1 136 ? -20.477 -2.733 21.798 1.00 83.44 136 ASN A CA 1
ATOM 1051 C C . ASN A 1 136 ? -21.022 -1.363 21.376 1.00 83.44 136 ASN A C 1
ATOM 1053 O O . ASN A 1 136 ? -20.873 -0.411 22.144 1.00 83.44 136 ASN A O 1
ATOM 1057 N N . ARG A 1 137 ? -21.618 -1.237 20.184 1.00 75.31 137 ARG A N 1
ATOM 1058 C CA . ARG A 1 137 ? -22.199 0.031 19.726 1.00 75.31 137 ARG A CA 1
ATOM 1059 C C . ARG A 1 137 ? -23.509 0.311 20.450 1.00 75.31 137 ARG A C 1
ATOM 1061 O O . ARG A 1 137 ? -24.327 -0.585 20.615 1.00 75.31 137 ARG A O 1
ATOM 1068 N N . VAL A 1 138 ? -23.688 1.561 20.857 1.00 70.06 138 VAL A N 1
ATOM 1069 C CA . VAL A 1 138 ? -25.000 2.137 21.187 1.00 70.06 138 VAL A CA 1
ATOM 1070 C C . VAL A 1 138 ? -25.738 2.458 19.870 1.00 70.06 138 VAL A C 1
ATOM 1072 O O . VAL A 1 138 ? -25.072 2.633 18.846 1.00 70.06 138 VAL A O 1
ATOM 1075 N N . ASP A 1 139 ? -27.077 2.471 19.875 1.00 62.28 139 ASP A N 1
ATOM 1076 C CA . ASP A 1 139 ? -27.928 2.522 18.674 1.00 62.28 139 ASP A CA 1
ATOM 1077 C C . ASP A 1 139 ? -27.491 3.545 17.613 1.00 62.28 139 ASP A C 1
ATOM 1079 O O . ASP A 1 139 ? -27.199 4.714 17.878 1.00 62.28 139 ASP A O 1
ATOM 1083 N N . VAL A 1 140 ? -27.453 3.060 16.369 1.00 57.91 140 VAL A N 1
ATOM 1084 C CA . VAL A 1 140 ? -26.847 3.714 15.198 1.00 57.91 140 VAL A CA 1
ATOM 1085 C C . VAL A 1 140 ? -27.548 5.023 14.816 1.00 57.91 140 VAL A C 1
ATOM 1087 O O . VAL A 1 140 ? -26.911 5.916 14.263 1.00 57.91 140 VAL A O 1
ATOM 1090 N N . THR A 1 141 ? -28.830 5.177 15.149 1.00 55.44 141 THR A N 1
ATOM 1091 C CA . THR A 1 141 ? -29.628 6.384 14.869 1.00 55.44 141 THR A CA 1
ATOM 1092 C C . THR A 1 141 ? -29.118 7.631 15.591 1.00 55.44 141 THR A C 1
ATOM 1094 O O . THR A 1 141 ? -29.366 8.740 15.125 1.00 55.44 141 THR A O 1
ATOM 1097 N N . LEU A 1 142 ? -28.359 7.470 16.680 1.00 49.72 142 LEU A N 1
ATOM 1098 C CA . LEU A 1 142 ? -27.819 8.577 17.473 1.00 49.72 142 LEU A CA 1
ATOM 1099 C C . LEU A 1 142 ? -26.347 8.901 17.159 1.00 49.72 142 LEU A C 1
ATOM 1101 O O . LEU A 1 142 ? -25.803 9.850 17.728 1.00 49.72 142 LEU A O 1
ATOM 1105 N N . GLN A 1 143 ? -25.664 8.141 16.286 1.00 52.00 143 GLN A N 1
ATOM 1106 C CA . GLN A 1 143 ? -24.212 8.285 16.115 1.00 52.00 143 GLN A CA 1
ATOM 1107 C C . GLN A 1 143 ? -23.726 8.152 14.661 1.00 52.00 143 GLN A C 1
ATOM 1109 O O . GLN A 1 143 ? -23.807 7.093 14.042 1.00 52.00 143 GLN A O 1
ATOM 1114 N N . SER A 1 144 ? -23.112 9.224 14.142 1.00 44.28 144 SER A N 1
ATOM 1115 C CA . SER A 1 144 ? -22.395 9.220 12.858 1.00 44.28 144 SER A CA 1
ATOM 1116 C C . SER A 1 144 ? -21.182 8.259 12.888 1.00 44.28 144 SER A C 1
ATOM 1118 O O . SER A 1 144 ? -20.643 7.964 13.964 1.00 44.28 144 SER A O 1
ATOM 1120 N N . PRO A 1 145 ? -20.742 7.707 11.737 1.00 48.97 145 PRO A N 1
ATOM 1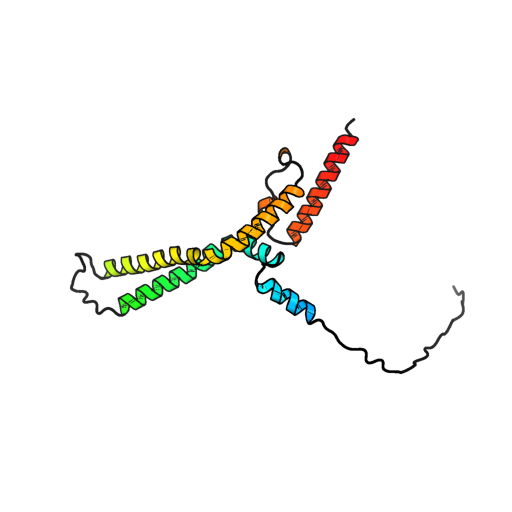121 C CA . PRO A 1 145 ? -19.925 6.492 11.673 1.00 48.97 145 PRO A CA 1
ATOM 1122 C C . PRO A 1 145 ? -18.458 6.728 12.080 1.00 48.97 145 PRO A C 1
ATOM 1124 O O . PRO A 1 145 ? -17.545 6.776 11.264 1.00 48.97 145 PRO A O 1
ATOM 1127 N N . THR A 1 146 ? -18.187 6.816 13.381 1.00 53.19 146 THR A N 1
ATOM 1128 C CA . THR A 1 146 ? -16.826 7.002 13.933 1.00 53.19 146 THR A CA 1
ATOM 1129 C C . THR A 1 146 ? -15.951 5.743 13.890 1.00 53.19 146 THR A C 1
ATOM 1131 O O . THR A 1 146 ? -14.744 5.802 14.135 1.00 53.19 146 THR A O 1
ATOM 1134 N N . SER A 1 147 ? -16.521 4.588 13.547 1.00 52.19 147 SER A N 1
ATOM 1135 C CA . SER A 1 147 ? -15.813 3.303 13.552 1.00 52.19 147 SER A CA 1
ATOM 1136 C C . SER A 1 147 ? -14.708 3.153 12.526 1.00 52.19 147 SER A C 1
ATOM 1138 O O . SER A 1 147 ? -13.901 2.232 12.638 1.00 52.19 147 SER A O 1
ATOM 1140 N N . GLU A 1 148 ? -14.660 4.028 11.527 1.00 56.41 148 GLU A N 1
ATOM 1141 C CA . GLU A 1 148 ? -13.618 3.977 10.506 1.00 56.41 148 GLU A CA 1
ATOM 1142 C C . GLU A 1 148 ? -12.228 4.329 11.059 1.00 56.41 148 GLU A C 1
ATOM 1144 O O . GLU A 1 148 ? -11.222 4.017 10.426 1.00 56.41 148 GLU A O 1
ATOM 1149 N N . ARG A 1 149 ? -12.138 4.938 12.254 1.00 58.81 149 ARG A N 1
ATOM 1150 C CA . ARG A 1 149 ? -10.872 5.466 12.793 1.00 58.81 149 ARG A CA 1
ATOM 1151 C C . ARG A 1 149 ? -10.160 4.581 13.820 1.00 58.81 149 ARG A C 1
ATOM 1153 O O . ARG A 1 149 ? -9.128 4.999 14.337 1.00 58.81 149 ARG A O 1
ATOM 1160 N N . ILE A 1 150 ? -10.649 3.378 14.131 1.00 67.69 150 ILE A N 1
ATOM 1161 C CA . ILE A 1 150 ? -10.019 2.506 15.143 1.00 67.69 150 ILE A CA 1
ATOM 1162 C C . ILE A 1 150 ? -8.793 1.805 14.530 1.00 67.69 150 ILE A C 1
ATOM 1164 O O . ILE A 1 150 ? -8.869 0.674 14.059 1.00 67.69 150 ILE A O 1
ATOM 1168 N N . GLY A 1 151 ? -7.650 2.497 14.522 1.00 69.12 151 GLY A N 1
ATOM 1169 C CA . GLY A 1 151 ? -6.381 2.010 13.961 1.00 69.12 151 GLY A CA 1
ATOM 1170 C C . GLY A 1 151 ? -5.350 1.575 15.008 1.00 69.12 151 GLY A C 1
ATOM 1171 O O . GLY A 1 151 ? -4.208 1.278 14.660 1.00 69.12 151 GLY A O 1
ATOM 1172 N N . SER A 1 152 ? -5.704 1.589 16.297 1.00 77.88 152 SER A N 1
ATOM 1173 C CA . SER A 1 152 ? -4.810 1.205 17.398 1.00 77.88 152 SER A CA 1
ATOM 1174 C C . SER A 1 152 ? -5.569 0.637 18.599 1.00 77.88 152 SER A C 1
ATOM 1176 O O . SER A 1 152 ? -6.739 0.952 18.821 1.00 77.88 152 SER A O 1
ATOM 1178 N N . LEU A 1 153 ? -4.877 -0.154 19.428 1.00 81.50 153 LEU A N 1
ATOM 1179 C CA . LEU A 1 153 ? -5.430 -0.675 20.687 1.00 81.50 153 LEU A CA 1
ATOM 1180 C C . LEU A 1 153 ? -5.843 0.438 21.654 1.00 81.50 153 LEU A C 1
ATOM 1182 O O . LEU A 1 153 ? -6.848 0.307 22.351 1.00 81.50 153 LEU A O 1
ATOM 1186 N N . HIS A 1 154 ? -5.080 1.533 21.696 1.00 82.06 154 HIS A N 1
ATOM 1187 C CA . HIS A 1 154 ? -5.391 2.673 22.552 1.00 82.06 154 HIS A CA 1
ATOM 1188 C C . HIS A 1 154 ? -6.714 3.328 22.139 1.00 82.06 154 HIS A C 1
ATOM 1190 O O . HIS A 1 154 ? -7.599 3.505 22.975 1.00 82.06 154 HIS A O 1
ATOM 1196 N N . GLN A 1 155 ? -6.883 3.604 20.841 1.00 81.94 155 GLN A N 1
ATOM 1197 C CA . GLN A 1 155 ? -8.135 4.141 20.302 1.00 81.94 155 GLN A CA 1
ATOM 1198 C C . GLN A 1 155 ? -9.307 3.190 20.541 1.00 81.94 155 GLN A C 1
ATOM 1200 O O . GLN A 1 155 ? -10.388 3.651 20.887 1.00 81.94 155 GLN A O 1
ATOM 1205 N N . TYR A 1 156 ? -9.096 1.873 20.438 1.00 83.94 156 TYR A N 1
ATOM 1206 C CA . TYR A 1 156 ? -10.139 0.892 20.742 1.00 83.94 156 TYR A CA 1
ATOM 1207 C C . TYR A 1 156 ? -10.599 0.966 22.207 1.00 83.94 156 TYR A C 1
ATOM 1209 O O . TYR A 1 156 ? -11.794 1.029 22.486 1.00 83.94 156 TYR A O 1
ATOM 1217 N N . ARG A 1 157 ? -9.661 1.030 23.162 1.00 86.25 157 ARG A N 1
ATOM 1218 C CA . ARG A 1 157 ? -9.991 1.172 24.593 1.00 86.25 157 ARG A CA 1
ATOM 1219 C C . ARG A 1 157 ? -10.654 2.509 24.911 1.00 86.25 157 ARG A C 1
ATOM 1221 O O . ARG A 1 157 ? -11.524 2.575 25.774 1.00 86.25 157 ARG A O 1
ATOM 1228 N N . GLN A 1 158 ? -10.220 3.583 24.258 1.00 86.69 158 GLN A N 1
ATOM 1229 C CA . GLN A 1 158 ? -10.840 4.897 24.401 1.00 86.69 158 GLN A CA 1
ATOM 1230 C C . GLN A 1 158 ? -12.279 4.879 23.884 1.00 86.69 158 GLN A C 1
ATOM 1232 O O . GLN A 1 158 ? -13.184 5.253 24.621 1.00 86.69 158 GLN A O 1
ATOM 1237 N N . TRP A 1 159 ? -12.491 4.315 22.696 1.00 86.62 159 TRP A N 1
ATOM 1238 C CA . TRP A 1 159 ? -13.813 4.143 22.110 1.00 86.62 159 TRP A CA 1
ATOM 1239 C C . TRP A 1 159 ? -14.756 3.348 23.025 1.00 86.62 159 TRP A C 1
ATOM 1241 O O . TRP A 1 159 ? -15.866 3.803 23.274 1.00 86.62 159 TRP A O 1
ATOM 1251 N N . LEU A 1 160 ? -14.306 2.235 23.624 1.00 86.81 160 LEU A N 1
ATOM 1252 C CA . LEU A 1 160 ? -15.118 1.478 24.594 1.00 86.81 160 LEU A CA 1
ATOM 1253 C C . LEU A 1 160 ? -15.521 2.313 25.818 1.00 86.81 160 LEU A C 1
ATOM 1255 O O . LEU A 1 160 ? -16.652 2.214 26.295 1.00 86.81 160 LEU A O 1
ATOM 1259 N N . ARG A 1 161 ? -14.608 3.148 26.333 1.00 87.94 161 ARG A N 1
ATOM 1260 C CA . ARG A 1 161 ? -14.917 4.057 27.447 1.00 87.94 161 ARG A CA 1
ATOM 1261 C C . ARG A 1 161 ? -15.952 5.095 27.039 1.00 87.94 161 ARG A C 1
ATOM 1263 O O . ARG A 1 161 ? -16.855 5.373 27.822 1.00 87.94 161 ARG A O 1
ATOM 1270 N N . ASP A 1 162 ? -15.838 5.641 25.836 1.00 85.62 162 ASP A N 1
ATOM 1271 C CA . ASP A 1 162 ? -16.773 6.646 25.345 1.00 85.62 162 ASP A CA 1
ATOM 1272 C C . ASP A 1 162 ? -18.160 6.039 25.098 1.00 85.62 162 ASP A C 1
ATOM 1274 O O . ASP A 1 162 ? -19.143 6.599 25.576 1.00 85.62 162 ASP A O 1
ATOM 1278 N N . GLN A 1 163 ? -18.254 4.841 24.510 1.00 81.94 163 GLN A N 1
ATOM 1279 C CA . GLN A 1 163 ? -19.522 4.102 24.380 1.00 81.94 163 GLN A CA 1
ATOM 1280 C C . GLN A 1 163 ? -20.187 3.842 25.742 1.00 81.94 163 GLN A C 1
ATOM 1282 O O . GLN A 1 163 ? -21.391 4.034 25.892 1.00 81.94 163 GLN A O 1
ATOM 1287 N N . ASN A 1 164 ? -19.411 3.477 26.769 1.00 85.19 164 ASN A N 1
ATOM 1288 C CA . ASN A 1 164 ? -19.948 3.280 28.118 1.00 85.19 164 ASN A CA 1
ATOM 1289 C C . ASN A 1 164 ? -20.454 4.594 28.747 1.00 85.19 164 ASN A C 1
ATOM 1291 O O . ASN A 1 164 ? -21.479 4.597 29.424 1.00 85.19 164 ASN A O 1
ATOM 1295 N N . LYS A 1 165 ? -19.774 5.727 28.506 1.00 86.12 165 LYS A N 1
ATOM 1296 C CA . LYS A 1 165 ? -20.269 7.050 28.930 1.00 86.12 165 LYS A CA 1
ATOM 1297 C C . LYS A 1 165 ? -21.591 7.390 28.243 1.00 86.12 165 LYS A C 1
ATOM 1299 O O . LYS A 1 165 ? -22.495 7.861 28.921 1.00 86.12 165 LYS A O 1
ATOM 1304 N N . TYR A 1 166 ? -21.716 7.135 26.938 1.00 80.62 166 TYR A N 1
ATOM 1305 C CA . TYR A 1 166 ? -22.968 7.355 26.206 1.00 80.62 166 TYR A CA 1
ATOM 1306 C C . TYR A 1 166 ? -24.102 6.479 26.737 1.00 80.62 166 TYR A C 1
ATOM 1308 O O . TYR A 1 166 ? -25.170 7.003 27.025 1.00 80.62 166 TYR A O 1
ATOM 1316 N N . ARG A 1 167 ? -23.855 5.183 26.966 1.00 82.62 167 ARG A N 1
ATOM 1317 C CA . ARG A 1 167 ? -24.855 4.273 27.545 1.00 82.62 167 ARG A CA 1
ATOM 1318 C C . ARG A 1 167 ? -25.375 4.773 28.892 1.00 82.62 167 ARG A C 1
ATOM 1320 O O . ARG A 1 167 ? -26.570 4.730 29.139 1.00 82.62 167 ARG A O 1
ATOM 1327 N N . ARG A 1 168 ? -24.482 5.280 29.749 1.00 83.25 168 ARG A N 1
ATOM 1328 C CA . ARG A 1 168 ? -24.877 5.879 31.031 1.00 83.25 168 ARG A CA 1
ATOM 1329 C C . ARG A 1 168 ? -25.726 7.133 30.833 1.00 83.25 168 ARG A C 1
ATOM 1331 O O . ARG A 1 168 ? -26.729 7.259 31.512 1.00 83.25 168 ARG A O 1
ATOM 1338 N N . LYS A 1 169 ? -25.348 8.028 29.912 1.00 82.06 169 LYS A N 1
ATOM 1339 C CA . LYS A 1 169 ? -26.112 9.254 29.620 1.00 82.06 169 LYS A CA 1
ATOM 1340 C C . LYS A 1 169 ? -27.536 8.956 29.154 1.00 82.06 169 LYS A C 1
ATOM 1342 O O . LYS A 1 169 ? -28.455 9.515 29.724 1.00 82.06 169 LYS A O 1
ATOM 1347 N N . VAL A 1 170 ? -27.706 8.023 28.214 1.00 80.00 170 VAL A N 1
ATOM 1348 C CA . VAL A 1 170 ? -29.039 7.609 27.736 1.00 80.00 170 VAL A CA 1
ATOM 1349 C C . VAL A 1 170 ? -29.908 7.118 28.899 1.00 80.00 170 VAL A C 1
ATOM 1351 O O . VAL A 1 170 ? -31.030 7.577 29.056 1.00 80.00 170 VAL A O 1
ATOM 1354 N N . VAL A 1 171 ? -29.361 6.264 29.774 1.00 79.88 171 VAL A N 1
ATOM 1355 C CA . VAL A 1 171 ? -30.084 5.773 30.962 1.00 79.88 171 VAL A CA 1
ATOM 1356 C C . VAL A 1 171 ? -30.441 6.904 31.937 1.00 79.88 171 VAL A C 1
ATOM 1358 O O . VAL A 1 171 ? -31.522 6.886 32.517 1.00 79.88 171 VAL A O 1
ATOM 1361 N N . PHE A 1 172 ? -29.555 7.887 32.136 1.00 74.75 172 PHE A N 1
ATOM 1362 C CA . PHE A 1 172 ? -29.840 9.037 33.002 1.00 74.75 172 PHE A CA 1
ATOM 1363 C C . PHE A 1 172 ? -30.926 9.953 32.423 1.00 74.75 172 PHE A C 1
ATOM 1365 O O . PHE A 1 172 ? -31.805 10.376 33.172 1.00 74.75 172 PHE A O 1
ATOM 1372 N N . ASP A 1 173 ? -30.899 10.228 31.118 1.00 73.31 173 ASP A N 1
ATOM 1373 C CA . ASP A 1 173 ? -31.898 11.073 30.452 1.00 73.31 173 ASP A CA 1
ATOM 1374 C C . ASP A 1 173 ? -33.297 10.424 30.494 1.00 73.31 173 ASP A C 1
ATOM 1376 O O . ASP A 1 173 ? -34.292 11.107 30.733 1.00 73.31 173 ASP A O 1
ATOM 1380 N N . GLU A 1 174 ? -33.383 9.094 30.368 1.00 72.12 174 GLU A N 1
ATOM 1381 C CA . GLU A 1 174 ? -34.642 8.343 30.516 1.00 72.12 174 GLU A CA 1
ATOM 1382 C C . GLU A 1 174 ? -35.223 8.377 31.943 1.00 72.12 174 GLU A C 1
ATOM 1384 O O . GLU A 1 174 ? -36.439 8.271 32.114 1.00 72.12 174 GLU A O 1
ATOM 1389 N N . GLN A 1 175 ? -34.374 8.506 32.970 1.00 70.50 175 GLN A N 1
ATOM 1390 C CA . GLN A 1 175 ? -34.783 8.505 34.382 1.00 70.50 175 GLN A CA 1
ATOM 1391 C C . GLN A 1 175 ? -35.065 9.906 34.940 1.00 70.50 175 GLN A C 1
ATOM 1393 O O . GLN A 1 175 ? -35.893 10.034 35.836 1.00 70.50 175 GLN A O 1
ATOM 1398 N N . GLY A 1 176 ? -34.382 10.942 34.441 1.00 65.75 176 GLY A N 1
ATOM 1399 C CA . GLY A 1 176 ? -34.535 12.331 34.899 1.00 65.75 176 GLY A CA 1
ATOM 1400 C C . GLY A 1 176 ? -35.545 13.169 34.107 1.00 65.75 176 GLY A C 1
ATOM 1401 O O . GLY A 1 176 ? -35.842 14.289 34.510 1.00 65.75 176 GLY A O 1
ATOM 1402 N N . GLY A 1 177 ? -36.050 12.653 32.982 1.00 60.09 177 GLY A N 1
ATOM 1403 C CA . GLY A 1 177 ? -37.014 13.324 32.101 1.00 60.09 177 GLY A CA 1
ATOM 1404 C C . GLY A 1 177 ? -38.483 12.940 32.321 1.00 60.09 177 GLY A C 1
ATOM 1405 O O . GLY A 1 177 ? -39.278 13.092 31.393 1.00 60.09 177 GLY A O 1
ATOM 1406 N N . ARG A 1 178 ? -38.843 12.410 33.498 1.00 46.78 178 ARG A N 1
ATOM 1407 C CA . ARG A 1 178 ? -40.224 12.095 33.889 1.00 46.78 178 ARG A CA 1
ATOM 1408 C C . ARG A 1 178 ? -40.611 12.799 35.181 1.00 46.78 178 ARG A C 1
ATOM 1410 O O . ARG A 1 178 ? -39.776 12.794 36.109 1.00 46.78 178 ARG A O 1
#

Radius of gyration: 33.2 Å; chains: 1; bounding box: 63×49×113 Å